Protein AF-A0A661JBC0-F1 (afdb_monomer)

Mean predicted aligned error: 9.05 Å

Secon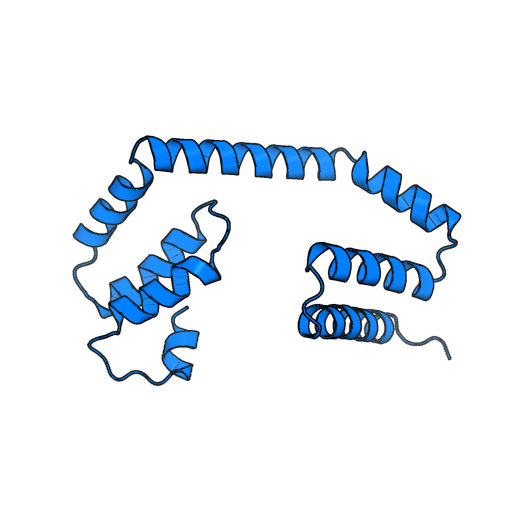dary structure (DSSP, 8-state):
-PPPHHHHHHHHHHHHHHHHHTT--HHHHHHHHHHHHHHHTT--HHHHHHHHHHHHT-HHHHHHHHHHHHHHHHHHHHHHTTHHHHHHHHHHHH---HHHHHHHHHHHHHHSS-S-HHHHHHHHHHHHTTTS---HHHHHHT-

Sequence (143 aa):
MELPALIKVLCCFGLILALNRLRVHLSLCLFVGAVAVAFWMGQSPIQITHSLVASLSSVETLQLVAIICLILIVSQLMKASGQLDRIVSSFVAIVQDASTVSVVMPALIGLLPMPGGALFSAPMVETAVAGCSLSQDRKTAVN

Radius of gyration: 21.15 Å; Cα contacts (8 Å, |Δi|>4): 83; chains: 1; bounding box: 47×33×60 Å

Foldseek 3Di:
DLDPLVVQLVVLVVQLVVCVVVVHPNVVSVVVSVVSSCVSVPHDPVRVVVVVVCCCPPPVNVVVVVVLVVLVVVLVVCVVVCVVVVVLVVVVVVVPDLVCQLQVVLVVVCPRSDPCSPPPNLVSNCVSCVVPPDDPVVSVVSD

Structure (mmCIF, N/CA/C/O backbone):
data_AF-A0A661JBC0-F1
#
_entry.id   AF-A0A661JBC0-F1
#
loop_
_atom_site.group_PDB
_atom_site.id
_atom_site.type_symbol
_atom_site.label_atom_id
_atom_site.label_alt_id
_atom_site.label_comp_id
_atom_site.label_asym_id
_atom_site.label_entity_id
_atom_site.label_seq_id
_atom_site.pdbx_PDB_ins_code
_atom_site.Cartn_x
_atom_site.Cartn_y
_atom_site.Cartn_z
_atom_site.occupancy
_atom_site.B_iso_or_equiv
_atom_site.auth_seq_id
_atom_site.auth_comp_id
_atom_site.auth_asym_id
_atom_site.auth_atom_id
_atom_site.pdbx_PDB_model_num
ATOM 1 N N . MET A 1 1 ? -0.565 -7.162 -36.242 1.00 50.03 1 MET A N 1
ATOM 2 C CA . MET A 1 1 ? -1.775 -6.680 -35.546 1.00 50.03 1 MET A CA 1
ATOM 3 C C . MET A 1 1 ? -1.352 -6.296 -34.143 1.00 50.03 1 MET A C 1
ATOM 5 O O . MET A 1 1 ? -0.961 -7.175 -33.387 1.00 50.03 1 MET A O 1
ATOM 9 N N . GLU A 1 2 ? -1.330 -5.002 -33.831 1.00 70.56 2 GLU A N 1
ATOM 10 C CA . GLU A 1 2 ? -1.090 -4.536 -32.462 1.00 70.56 2 GLU A CA 1
ATOM 11 C C . GLU A 1 2 ? -2.226 -5.053 -31.571 1.00 70.56 2 GLU A C 1
ATOM 13 O O . GLU A 1 2 ? -3.396 -4.762 -31.822 1.00 70.56 2 GLU A O 1
ATOM 18 N N . LEU A 1 3 ? -1.901 -5.864 -30.561 1.00 78.00 3 LEU A N 1
ATOM 19 C CA . LEU A 1 3 ? -2.871 -6.251 -29.538 1.00 78.00 3 LEU A CA 1
ATOM 20 C C . LEU A 1 3 ? -3.370 -4.974 -28.837 1.00 78.00 3 LEU A C 1
ATOM 22 O O . LEU A 1 3 ? -2.532 -4.193 -28.372 1.00 78.00 3 LEU A O 1
ATOM 26 N N . PRO A 1 4 ? -4.693 -4.760 -28.718 1.00 89.88 4 PRO A N 1
ATOM 27 C CA . PRO A 1 4 ? -5.244 -3.634 -27.976 1.00 89.88 4 PRO A CA 1
ATOM 28 C C . PRO A 1 4 ? -4.644 -3.547 -26.569 1.00 89.88 4 PRO A C 1
ATOM 30 O O . PRO A 1 4 ? -4.479 -4.570 -25.898 1.00 89.88 4 PRO A O 1
ATOM 33 N N . ALA A 1 5 ? -4.358 -2.330 -26.097 1.00 87.44 5 ALA A N 1
ATOM 34 C CA . ALA A 1 5 ? -3.765 -2.103 -24.775 1.00 87.44 5 ALA A CA 1
ATOM 35 C C . ALA A 1 5 ? -4.566 -2.782 -23.649 1.00 87.44 5 ALA A C 1
ATOM 37 O O . ALA A 1 5 ? -3.984 -3.346 -22.727 1.00 87.44 5 ALA A O 1
ATOM 38 N N . LEU A 1 6 ? -5.895 -2.823 -23.785 1.00 89.94 6 LEU A N 1
ATOM 39 C CA . LEU A 1 6 ? -6.790 -3.499 -22.849 1.00 89.94 6 LEU A CA 1
ATOM 40 C C . LEU A 1 6 ? -6.467 -4.993 -22.689 1.00 89.94 6 LEU A C 1
ATOM 42 O O . LEU A 1 6 ? -6.458 -5.494 -21.569 1.00 89.94 6 LEU A O 1
ATOM 46 N N . ILE A 1 7 ? -6.155 -5.697 -23.784 1.00 92.62 7 ILE A N 1
ATOM 47 C CA . ILE A 1 7 ? -5.818 -7.128 -23.743 1.00 92.62 7 ILE A CA 1
ATOM 48 C C . ILE A 1 7 ? -4.482 -7.329 -23.028 1.00 92.62 7 ILE A C 1
ATOM 50 O O . ILE A 1 7 ? -4.371 -8.206 -22.176 1.00 92.62 7 ILE A O 1
ATOM 54 N N . LYS A 1 8 ? -3.488 -6.477 -23.312 1.00 90.25 8 LYS A N 1
ATOM 55 C CA . LYS A 1 8 ? -2.173 -6.528 -22.650 1.00 90.25 8 LYS A CA 1
ATOM 56 C C . LYS A 1 8 ? -2.311 -6.339 -21.134 1.00 90.25 8 LYS A C 1
ATOM 58 O O . LYS A 1 8 ? -1.741 -7.110 -20.361 1.00 90.25 8 LYS A O 1
ATOM 63 N N . VAL A 1 9 ? -3.115 -5.359 -20.710 1.00 91.75 9 VAL A N 1
ATOM 64 C CA . VAL A 1 9 ? -3.395 -5.094 -19.289 1.00 91.75 9 VAL A CA 1
ATOM 65 C C . VAL A 1 9 ? -4.149 -6.260 -18.644 1.00 91.75 9 VAL A C 1
ATOM 67 O O . VAL A 1 9 ? -3.746 -6.706 -17.573 1.00 91.75 9 VAL A O 1
ATOM 70 N N . LEU A 1 10 ? -5.180 -6.808 -19.298 1.00 94.31 10 LEU A N 1
ATOM 71 C CA . LEU A 1 10 ? -5.917 -7.985 -18.813 1.00 94.31 10 LEU A CA 1
ATOM 72 C C . LEU A 1 10 ? -5.010 -9.206 -18.632 1.00 94.31 10 LEU A C 1
ATOM 74 O O . LEU A 1 10 ? -5.094 -9.885 -17.610 1.00 94.31 10 LEU A O 1
ATOM 78 N N . CYS A 1 11 ? -4.110 -9.468 -19.581 1.00 94.25 11 CYS A N 1
ATOM 79 C CA . CYS A 1 11 ? -3.139 -10.552 -19.466 1.00 94.25 11 CYS A CA 1
ATOM 80 C C . CYS A 1 11 ? -2.178 -10.336 -18.290 1.00 94.25 11 CYS A C 1
ATOM 82 O O . CYS A 1 11 ? -1.930 -11.270 -17.528 1.00 94.25 11 CYS A O 1
ATOM 84 N N . CYS A 1 12 ? -1.672 -9.115 -18.099 1.00 93.88 12 CYS A N 1
ATOM 85 C CA . CYS A 1 12 ? -0.794 -8.808 -16.968 1.00 93.88 12 CYS A CA 1
ATOM 86 C C . CYS A 1 12 ? -1.530 -8.897 -15.626 1.00 93.88 12 CYS A C 1
ATOM 88 O O . CYS A 1 12 ? -0.981 -9.417 -14.658 1.00 93.88 12 CYS A O 1
ATOM 90 N N . PHE A 1 13 ? -2.789 -8.466 -15.571 1.00 94.38 13 PHE A N 1
ATOM 91 C CA . PHE A 1 13 ? -3.634 -8.652 -14.396 1.00 94.38 13 PHE A CA 1
ATOM 92 C C . PHE A 1 13 ? -3.851 -10.141 -14.093 1.00 94.38 13 PHE A C 1
ATOM 94 O O . PHE A 1 13 ? -3.666 -10.575 -12.957 1.00 94.38 13 PHE A O 1
ATOM 101 N N . GLY A 1 14 ? -4.136 -10.952 -15.117 1.00 95.50 14 GLY A N 1
ATOM 102 C CA . GLY A 1 14 ? -4.215 -12.408 -14.993 1.00 95.50 14 GLY A CA 1
ATOM 103 C C . GLY A 1 14 ? -2.919 -13.032 -14.465 1.00 95.50 14 GLY A C 1
ATOM 104 O O . GLY A 1 14 ? -2.970 -13.910 -13.605 1.00 95.50 14 GLY A O 1
ATOM 105 N N . LEU A 1 15 ? -1.759 -12.539 -14.907 1.00 95.00 15 LEU A N 1
ATOM 106 C CA . LEU A 1 15 ? -0.450 -12.961 -14.401 1.00 95.00 15 LEU A CA 1
ATOM 107 C C . LEU A 1 15 ? -0.262 -12.614 -12.915 1.00 95.00 15 LEU A C 1
ATOM 109 O O . LEU A 1 15 ? 0.173 -13.474 -12.150 1.00 95.00 15 LEU A O 1
ATOM 113 N N . ILE A 1 16 ? -0.639 -11.405 -12.484 1.00 94.88 16 ILE A N 1
ATOM 114 C CA . ILE A 1 16 ? -0.602 -11.007 -11.064 1.00 94.88 16 ILE A CA 1
ATOM 115 C C . ILE A 1 16 ? -1.462 -11.961 -10.222 1.00 94.88 16 ILE A C 1
ATOM 117 O O . ILE A 1 16 ? -1.002 -12.456 -9.191 1.00 94.88 16 ILE A O 1
ATOM 121 N N . LEU A 1 17 ? -2.684 -12.264 -10.674 1.00 94.69 17 LEU A N 1
ATOM 122 C CA . LEU A 1 17 ? -3.587 -13.189 -9.983 1.00 94.69 17 LEU A CA 1
ATOM 123 C C . LEU A 1 17 ? -3.040 -14.622 -9.945 1.00 94.69 17 LEU A C 1
ATOM 125 O O . LEU A 1 17 ? -3.132 -15.290 -8.915 1.00 94.69 17 LEU A O 1
ATOM 129 N N . ALA A 1 18 ? -2.443 -15.095 -11.040 1.00 95.56 18 ALA A N 1
ATOM 130 C CA . ALA A 1 18 ? -1.831 -16.417 -11.106 1.00 95.56 18 ALA A CA 1
ATOM 131 C C . ALA A 1 18 ? -0.645 -16.541 -10.135 1.00 95.56 18 ALA A C 1
ATOM 133 O O . ALA A 1 18 ? -0.577 -17.508 -9.376 1.00 95.56 18 ALA A O 1
ATOM 134 N N . LEU A 1 19 ? 0.242 -15.540 -10.094 1.00 93.69 19 LEU A N 1
ATOM 135 C CA . LEU A 1 19 ? 1.357 -15.481 -9.141 1.00 93.69 19 LEU A CA 1
ATOM 136 C C . LEU A 1 19 ? 0.861 -15.450 -7.691 1.00 93.69 19 LEU A C 1
ATOM 138 O O . LEU A 1 19 ? 1.376 -16.178 -6.841 1.00 93.69 19 LEU A O 1
ATOM 142 N N . ASN A 1 20 ? -0.184 -14.670 -7.410 1.00 92.25 20 ASN A N 1
ATOM 143 C CA . ASN A 1 20 ? -0.767 -14.611 -6.075 1.00 92.25 20 ASN A CA 1
ATOM 144 C C . ASN A 1 20 ? -1.397 -15.954 -5.662 1.00 92.25 20 ASN A C 1
ATOM 146 O O . ASN A 1 20 ? -1.219 -16.399 -4.527 1.00 92.25 20 ASN A O 1
ATOM 150 N N . ARG A 1 21 ? -2.044 -16.662 -6.599 1.00 93.19 21 ARG A N 1
ATOM 151 C CA . ARG A 1 21 ? -2.580 -18.014 -6.370 1.00 93.19 21 ARG A CA 1
ATOM 152 C C . ARG A 1 21 ? -1.482 -19.041 -6.074 1.00 93.19 21 ARG A C 1
ATOM 154 O O . ARG A 1 21 ? -1.722 -19.980 -5.318 1.00 93.19 21 ARG A O 1
ATOM 161 N N . LEU A 1 22 ? -0.274 -18.834 -6.599 1.00 92.50 22 LEU A N 1
ATOM 162 C CA . LEU A 1 22 ? 0.929 -19.615 -6.279 1.00 92.50 22 LEU A CA 1
ATOM 163 C C . LEU A 1 22 ? 1.565 -19.229 -4.928 1.00 92.50 22 LEU A C 1
ATOM 165 O O . LEU A 1 22 ? 2.666 -19.678 -4.618 1.00 92.50 22 LEU A O 1
ATOM 169 N N . ARG A 1 23 ? 0.875 -18.424 -4.106 1.00 89.38 23 ARG A N 1
ATOM 170 C CA . ARG A 1 23 ? 1.329 -17.919 -2.799 1.00 89.38 23 ARG A CA 1
ATOM 171 C C . ARG A 1 23 ? 2.592 -17.056 -2.851 1.00 89.38 23 ARG A C 1
ATOM 173 O O . ARG A 1 23 ? 3.284 -16.914 -1.845 1.00 89.38 23 ARG A O 1
ATOM 180 N N . VAL A 1 24 ? 2.880 -16.436 -3.993 1.00 91.19 24 VAL A N 1
ATOM 181 C CA . VAL A 1 24 ? 3.910 -15.395 -4.070 1.00 91.19 24 VAL A CA 1
ATOM 182 C C . VAL A 1 24 ? 3.416 -14.155 -3.314 1.00 91.19 24 VAL A C 1
ATOM 184 O O . VAL A 1 24 ? 2.237 -13.800 -3.381 1.00 91.19 24 VAL A O 1
ATOM 187 N N . HIS A 1 25 ? 4.312 -13.482 -2.583 1.00 91.44 25 HIS A N 1
ATOM 188 C CA . HIS A 1 25 ? 3.982 -12.240 -1.879 1.00 91.44 25 HIS A CA 1
ATOM 189 C C . HIS A 1 25 ? 3.354 -11.222 -2.838 1.00 91.44 25 HIS A C 1
ATOM 191 O O . HIS A 1 25 ? 3.861 -11.001 -3.939 1.00 91.44 25 HIS A O 1
ATOM 197 N N . LEU A 1 26 ? 2.268 -10.572 -2.410 1.00 89.50 26 LEU A N 1
ATOM 198 C CA . LEU A 1 26 ? 1.531 -9.621 -3.247 1.00 89.50 26 LEU A CA 1
ATOM 199 C C . LEU A 1 26 ? 2.432 -8.494 -3.777 1.00 89.50 26 LEU A C 1
ATOM 201 O O . LEU A 1 26 ? 2.307 -8.114 -4.936 1.00 89.50 26 LEU A O 1
ATOM 205 N N . SER A 1 27 ? 3.385 -8.023 -2.968 1.00 90.88 27 SER A N 1
ATOM 206 C CA . SER A 1 27 ? 4.385 -7.028 -3.376 1.00 90.88 27 SER A CA 1
ATOM 207 C C . SER A 1 27 ? 5.198 -7.479 -4.593 1.00 90.88 27 SER A C 1
ATOM 209 O O . SER A 1 27 ? 5.335 -6.726 -5.554 1.00 90.88 27 SER A O 1
ATOM 211 N N . LEU A 1 28 ? 5.679 -8.725 -4.593 1.00 93.69 28 LEU A N 1
ATOM 212 C CA . LEU A 1 28 ? 6.409 -9.306 -5.720 1.00 93.69 28 LEU A CA 1
ATOM 213 C C . LEU A 1 28 ? 5.497 -9.526 -6.929 1.00 93.69 28 LEU A C 1
ATOM 215 O O . LEU A 1 28 ? 5.911 -9.254 -8.051 1.00 93.69 28 LEU A O 1
ATOM 219 N N . CYS A 1 29 ? 4.253 -9.965 -6.714 1.00 94.44 29 CYS A N 1
ATOM 220 C CA . CYS A 1 29 ? 3.282 -10.136 -7.799 1.00 94.44 29 CYS A CA 1
ATOM 221 C C . CYS A 1 29 ? 3.041 -8.811 -8.534 1.00 94.44 29 CYS A C 1
ATOM 223 O O . CYS A 1 29 ? 3.103 -8.765 -9.761 1.00 94.44 29 CYS A O 1
ATOM 225 N N . LEU A 1 30 ? 2.811 -7.731 -7.780 1.00 93.88 30 LEU A N 1
ATOM 226 C CA . LEU A 1 30 ? 2.615 -6.387 -8.321 1.00 93.88 30 LEU A CA 1
ATOM 227 C C . LEU A 1 30 ? 3.873 -5.870 -9.025 1.00 93.88 30 LEU A C 1
ATOM 229 O O . LEU A 1 30 ? 3.764 -5.314 -10.114 1.00 93.88 30 LEU A O 1
ATOM 233 N N . PHE A 1 31 ? 5.057 -6.094 -8.448 1.00 94.38 31 PHE A N 1
ATOM 234 C CA . PHE A 1 31 ? 6.323 -5.689 -9.061 1.00 94.38 31 PHE A CA 1
ATOM 235 C C . PHE A 1 31 ? 6.555 -6.383 -10.409 1.00 94.38 31 PHE A C 1
ATOM 237 O O . PHE A 1 31 ? 6.798 -5.719 -11.415 1.00 94.38 31 PHE A O 1
ATOM 244 N N . VAL A 1 32 ? 6.411 -7.712 -10.455 1.00 94.50 32 VAL A N 1
ATOM 245 C CA . VAL A 1 32 ? 6.539 -8.487 -11.699 1.00 94.50 32 VAL A CA 1
ATOM 246 C C . VAL A 1 32 ? 5.479 -8.059 -12.713 1.00 94.50 32 VAL A C 1
ATOM 248 O O . VAL A 1 32 ? 5.800 -7.890 -13.886 1.00 94.50 32 VAL A O 1
ATOM 251 N N . GLY A 1 33 ? 4.240 -7.827 -12.273 1.00 94.75 33 GLY A N 1
ATOM 252 C CA . GLY A 1 33 ? 3.166 -7.324 -13.128 1.00 94.75 33 GLY A CA 1
ATOM 253 C C . GLY A 1 33 ? 3.479 -5.957 -13.743 1.00 94.75 33 GLY A C 1
ATOM 254 O O . GLY A 1 33 ? 3.312 -5.782 -14.947 1.00 94.75 33 GLY A O 1
ATOM 255 N N . ALA A 1 34 ? 3.988 -5.009 -12.953 1.00 93.38 34 ALA A N 1
ATOM 256 C CA . ALA A 1 34 ? 4.374 -3.681 -13.431 1.00 93.38 34 ALA A CA 1
ATOM 257 C C . ALA A 1 34 ? 5.507 -3.752 -14.466 1.00 93.38 34 ALA A C 1
ATOM 259 O O . ALA A 1 34 ? 5.424 -3.128 -15.526 1.00 93.38 34 ALA A O 1
ATOM 260 N N . VAL A 1 35 ? 6.530 -4.569 -14.195 1.00 94.19 35 VAL A N 1
ATOM 261 C CA . VAL A 1 35 ? 7.637 -4.817 -15.128 1.00 94.19 35 VAL A CA 1
ATOM 262 C C . VAL A 1 35 ? 7.127 -5.477 -16.415 1.00 94.19 35 VAL A C 1
ATOM 264 O O . VAL A 1 35 ? 7.485 -5.040 -17.508 1.00 94.19 35 VAL A O 1
ATOM 267 N N . ALA A 1 36 ? 6.242 -6.472 -16.310 1.00 93.88 36 ALA A N 1
ATOM 268 C CA . ALA A 1 36 ? 5.651 -7.157 -17.458 1.00 93.88 36 ALA A CA 1
ATOM 269 C C . ALA A 1 36 ? 4.831 -6.209 -18.350 1.00 93.88 36 ALA A C 1
ATOM 271 O O . ALA A 1 36 ? 5.000 -6.228 -19.570 1.00 93.88 36 ALA A O 1
ATOM 272 N N . VAL A 1 37 ? 3.998 -5.342 -17.759 1.00 93.19 37 VAL A N 1
ATOM 273 C CA . VAL A 1 37 ? 3.243 -4.321 -18.509 1.00 93.19 37 VAL A CA 1
ATOM 274 C C . VAL A 1 37 ? 4.195 -3.356 -19.207 1.00 93.19 37 VAL A C 1
ATOM 276 O O . VAL A 1 37 ? 4.011 -3.080 -20.392 1.00 93.19 37 VAL A O 1
ATOM 279 N N . ALA A 1 38 ? 5.221 -2.862 -18.509 1.00 92.12 38 ALA A N 1
ATOM 280 C CA . ALA A 1 38 ? 6.166 -1.905 -19.076 1.00 92.12 38 ALA A CA 1
ATOM 281 C C . ALA A 1 38 ? 6.918 -2.495 -20.280 1.00 92.12 38 ALA A C 1
ATOM 283 O O . ALA A 1 38 ? 6.979 -1.863 -21.338 1.00 92.12 38 ALA A O 1
ATOM 284 N N . PHE A 1 39 ? 7.394 -3.740 -20.166 1.00 91.88 39 PHE A N 1
ATOM 285 C CA . PHE A 1 39 ? 8.006 -4.453 -21.288 1.00 91.88 39 PHE A CA 1
ATOM 286 C C . PHE A 1 39 ? 7.024 -4.670 -22.448 1.00 91.88 39 PHE A C 1
ATOM 288 O O . PHE A 1 39 ? 7.376 -4.427 -23.602 1.00 91.88 39 PHE A O 1
ATOM 295 N N . TRP A 1 40 ? 5.776 -5.068 -22.180 1.00 92.19 40 TRP A N 1
ATOM 296 C CA . TRP A 1 40 ? 4.776 -5.317 -23.233 1.00 92.19 40 TRP A CA 1
ATOM 297 C C . TRP A 1 40 ? 4.263 -4.027 -23.906 1.00 92.19 40 TRP A C 1
ATOM 299 O O . TRP A 1 40 ? 3.774 -4.041 -25.042 1.00 92.19 40 TRP A O 1
ATOM 309 N N . MET A 1 41 ? 4.397 -2.888 -23.227 1.00 88.88 41 MET A N 1
ATOM 310 C CA . MET A 1 41 ? 4.165 -1.553 -23.784 1.00 88.88 41 MET A CA 1
ATOM 311 C C . MET A 1 41 ? 5.369 -1.025 -24.587 1.00 88.88 41 MET A C 1
ATOM 313 O O . MET A 1 41 ? 5.296 0.077 -25.122 1.00 88.88 41 MET A O 1
ATOM 317 N N . GLY A 1 42 ? 6.454 -1.799 -24.708 1.00 89.69 42 GLY A N 1
ATOM 318 C CA . GLY A 1 42 ? 7.622 -1.448 -25.520 1.00 89.69 42 GLY A CA 1
ATOM 319 C C . GLY A 1 42 ? 8.641 -0.548 -24.817 1.00 89.69 42 GLY A C 1
ATOM 320 O O . GLY A 1 42 ? 9.475 0.054 -25.489 1.00 89.69 42 GLY A O 1
ATOM 321 N N . GLN A 1 43 ? 8.596 -0.439 -23.485 1.00 91.81 43 GLN A N 1
ATOM 322 C CA . GLN A 1 43 ? 9.613 0.297 -22.729 1.00 91.81 43 GLN A CA 1
ATOM 323 C C . GLN A 1 43 ? 10.937 -0.479 -22.729 1.00 91.81 43 GLN A C 1
ATOM 325 O O . GLN A 1 43 ? 10.963 -1.696 -22.524 1.00 91.81 43 GLN A O 1
ATOM 330 N N . SER A 1 44 ? 12.054 0.222 -22.925 1.00 93.56 44 SER A N 1
ATOM 331 C CA . SER A 1 44 ? 13.387 -0.376 -22.817 1.00 93.56 44 SER A CA 1
ATOM 332 C C . SER A 1 44 ? 13.768 -0.632 -21.349 1.00 93.56 44 SER A C 1
ATOM 334 O O . SER A 1 44 ? 13.277 0.069 -20.461 1.00 93.56 44 SER A O 1
ATOM 336 N N . PRO A 1 45 ? 14.692 -1.570 -21.051 1.00 91.62 45 PRO A N 1
ATOM 337 C CA . PRO A 1 45 ? 15.143 -1.816 -19.676 1.00 91.62 45 PRO A CA 1
ATOM 338 C C . PRO A 1 45 ? 15.628 -0.551 -18.951 1.00 91.62 45 PRO A C 1
ATOM 340 O O . PRO A 1 45 ? 15.377 -0.385 -17.763 1.00 91.62 45 PRO A O 1
ATOM 343 N N . ILE A 1 46 ? 16.273 0.364 -19.681 1.00 93.69 46 ILE A N 1
ATOM 344 C CA . ILE A 1 46 ? 16.764 1.648 -19.160 1.00 93.69 46 ILE A CA 1
ATOM 345 C C . ILE A 1 46 ? 15.602 2.586 -18.807 1.00 93.69 46 ILE A C 1
ATOM 347 O O . ILE A 1 46 ? 15.646 3.275 -17.792 1.00 93.69 46 ILE A O 1
ATOM 351 N N . GLN A 1 47 ? 14.544 2.611 -19.620 1.00 92.31 47 GLN A N 1
ATOM 3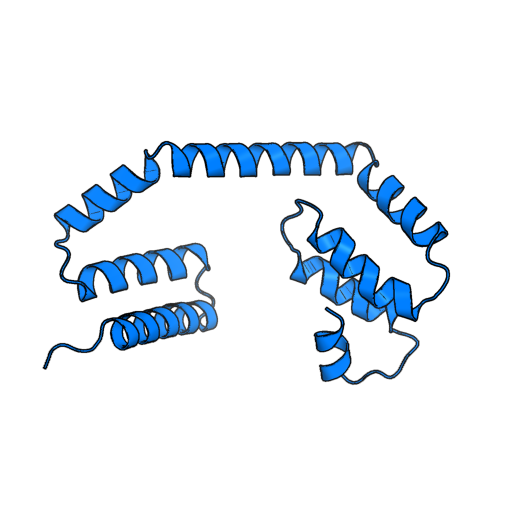52 C CA . GLN A 1 47 ? 13.347 3.399 -19.319 1.00 92.31 47 GLN A CA 1
ATOM 353 C C . GLN A 1 47 ? 12.611 2.843 -18.100 1.00 92.31 47 GLN A C 1
ATOM 355 O O . GLN A 1 47 ? 12.151 3.614 -17.265 1.00 92.31 47 GLN A O 1
ATOM 360 N N . ILE A 1 48 ? 12.556 1.516 -17.954 1.00 93.75 48 ILE A N 1
ATOM 361 C CA . ILE A 1 48 ? 11.935 0.865 -16.796 1.00 93.75 48 ILE A CA 1
ATOM 362 C C . ILE A 1 48 ? 12.690 1.218 -15.512 1.00 93.75 48 ILE A C 1
ATOM 364 O O . ILE A 1 48 ? 12.062 1.609 -14.529 1.00 93.75 48 ILE A O 1
ATOM 368 N N . THR A 1 49 ? 14.025 1.131 -15.504 1.00 93.50 49 THR A N 1
ATOM 369 C CA . THR A 1 49 ? 14.817 1.491 -14.317 1.00 93.50 49 THR A CA 1
ATOM 370 C C . THR A 1 49 ? 14.727 2.981 -14.001 1.00 93.50 49 THR A C 1
ATOM 372 O O . THR A 1 49 ? 14.577 3.341 -12.834 1.00 93.50 49 THR A O 1
ATOM 375 N N . HIS A 1 50 ? 14.736 3.847 -15.017 1.00 94.31 50 HIS A N 1
ATOM 376 C CA . HIS A 1 50 ? 14.534 5.281 -14.824 1.00 94.31 50 HIS A CA 1
ATOM 377 C C . HIS A 1 50 ? 13.149 5.585 -14.235 1.00 94.31 50 HIS A C 1
ATOM 379 O O . HIS A 1 50 ? 13.053 6.306 -13.246 1.00 94.31 50 HIS A O 1
ATOM 385 N N . SER A 1 51 ? 12.082 4.993 -14.779 1.00 93.06 51 SER A N 1
ATOM 386 C CA . SER A 1 51 ? 10.718 5.125 -14.253 1.00 93.06 51 SER A CA 1
ATOM 387 C C . SER A 1 51 ? 10.592 4.588 -12.829 1.00 93.06 51 SER A C 1
ATOM 389 O O . SER A 1 51 ? 9.886 5.185 -12.019 1.00 93.06 51 SER A O 1
ATOM 391 N N . LEU A 1 52 ? 11.300 3.508 -12.489 1.00 93.00 52 LEU A N 1
ATOM 392 C CA . LEU A 1 52 ? 11.320 2.958 -11.134 1.00 93.00 52 LEU A CA 1
ATOM 393 C C . LEU A 1 52 ? 11.936 3.952 -10.140 1.00 93.00 52 LEU A C 1
ATOM 395 O O . LEU A 1 52 ? 11.322 4.264 -9.122 1.00 93.00 52 LEU A O 1
ATOM 399 N N . VAL A 1 53 ? 13.121 4.486 -10.453 1.00 94.62 53 VAL A N 1
ATOM 400 C CA . VAL A 1 53 ? 13.808 5.471 -9.602 1.00 94.62 53 VAL A CA 1
ATOM 401 C C . VAL A 1 53 ? 13.013 6.774 -9.522 1.00 94.62 53 VAL A C 1
ATOM 403 O O . VAL A 1 53 ? 12.849 7.323 -8.434 1.00 94.62 53 VAL A O 1
ATOM 406 N N . ALA A 1 54 ? 12.471 7.245 -10.646 1.00 94.25 54 ALA A N 1
ATOM 407 C CA . ALA A 1 54 ? 11.637 8.440 -10.688 1.00 94.25 54 ALA A CA 1
ATOM 408 C C . ALA A 1 54 ? 10.367 8.271 -9.842 1.00 94.25 54 ALA A C 1
ATOM 410 O O . ALA A 1 54 ? 10.013 9.178 -9.097 1.00 94.25 54 ALA A O 1
ATOM 411 N N . SER A 1 55 ? 9.718 7.103 -9.898 1.00 93.00 55 SER A N 1
ATOM 412 C CA . SER A 1 55 ? 8.517 6.816 -9.102 1.00 93.00 55 SER A CA 1
ATOM 413 C C . SER A 1 55 ? 8.828 6.753 -7.608 1.00 93.00 55 SER A C 1
ATOM 415 O O . SER A 1 55 ? 8.077 7.318 -6.814 1.00 93.00 55 SER A O 1
ATOM 417 N N . LEU A 1 56 ? 9.943 6.122 -7.220 1.00 92.75 56 LEU A N 1
ATOM 418 C CA . LEU A 1 56 ? 10.389 6.025 -5.823 1.00 92.75 56 LEU A CA 1
ATOM 419 C C . LEU A 1 56 ? 10.764 7.386 -5.225 1.00 92.75 56 LEU A C 1
ATOM 421 O O . LEU A 1 56 ? 10.457 7.647 -4.066 1.00 92.75 56 LEU A O 1
ATOM 425 N N . SER A 1 57 ? 11.399 8.247 -6.019 1.00 94.69 57 SER A N 1
ATOM 426 C CA . SER A 1 57 ? 11.825 9.588 -5.599 1.00 94.69 57 SER A CA 1
ATOM 427 C C . SER A 1 57 ? 10.779 10.672 -5.872 1.00 94.69 57 SER A C 1
ATOM 429 O O . SER A 1 57 ? 11.036 11.849 -5.621 1.00 94.69 57 SER A O 1
ATOM 431 N N . SER A 1 58 ? 9.613 10.311 -6.414 1.00 96.75 58 SER A N 1
ATOM 432 C CA . SER A 1 58 ? 8.559 11.282 -6.692 1.00 96.75 58 SER A CA 1
ATOM 433 C C . SER A 1 58 ? 7.967 11.821 -5.391 1.00 96.75 58 SER A C 1
ATOM 435 O O . SER A 1 58 ? 7.779 11.098 -4.408 1.00 96.75 58 SER A O 1
ATOM 437 N N . VAL A 1 59 ? 7.646 13.114 -5.401 1.00 96.44 59 VAL A N 1
ATOM 438 C CA . VAL A 1 59 ? 7.034 13.793 -4.254 1.00 96.44 59 VAL A CA 1
ATOM 439 C C . VAL A 1 59 ? 5.699 13.142 -3.891 1.00 96.44 59 VAL A C 1
ATOM 441 O O . VAL A 1 59 ? 5.427 12.958 -2.711 1.00 96.44 59 VAL A O 1
ATOM 444 N N . GLU A 1 60 ? 4.905 12.731 -4.883 1.00 95.31 60 GLU A N 1
ATOM 445 C CA . GLU A 1 60 ? 3.618 12.055 -4.676 1.00 95.31 60 GLU A CA 1
ATOM 446 C C . GLU A 1 60 ? 3.781 10.722 -3.934 1.00 95.31 60 GLU A C 1
ATOM 448 O O . GLU A 1 60 ? 3.114 10.496 -2.924 1.00 95.31 60 GLU A O 1
ATOM 453 N N . THR A 1 61 ? 4.711 9.862 -4.369 1.00 94.25 61 THR A N 1
ATOM 454 C CA . THR A 1 61 ? 4.992 8.595 -3.676 1.00 94.25 61 THR A CA 1
ATOM 455 C C . THR A 1 61 ? 5.465 8.847 -2.252 1.00 94.25 61 THR A C 1
ATOM 457 O O . THR A 1 61 ? 4.984 8.201 -1.320 1.00 94.25 61 THR A O 1
ATOM 460 N N . LEU A 1 62 ? 6.376 9.802 -2.052 1.00 96.44 62 LEU A N 1
ATOM 461 C CA . LEU A 1 62 ? 6.908 10.094 -0.724 1.00 96.44 62 LEU A CA 1
ATOM 462 C C . LEU A 1 62 ? 5.834 10.673 0.209 1.00 96.44 62 LEU A C 1
ATOM 464 O O . LEU A 1 62 ? 5.778 10.304 1.382 1.00 96.44 62 LEU A O 1
ATOM 468 N N . GLN A 1 63 ? 4.947 11.524 -0.312 1.00 96.75 63 GLN A N 1
ATOM 469 C CA . GLN A 1 63 ? 3.786 12.039 0.413 1.00 96.75 63 GLN A CA 1
ATOM 470 C C . GLN A 1 63 ? 2.827 10.916 0.801 1.00 96.75 63 GLN A C 1
ATOM 472 O O . GLN A 1 63 ? 2.420 10.851 1.959 1.00 96.75 63 GLN A O 1
ATOM 477 N N . LEU A 1 64 ? 2.502 10.005 -0.120 1.00 95.19 64 LEU A N 1
ATOM 478 C CA . LEU A 1 64 ? 1.654 8.850 0.180 1.00 95.19 64 LEU A CA 1
ATOM 479 C C . LEU A 1 64 ? 2.275 7.961 1.259 1.00 95.19 64 LEU A C 1
ATOM 481 O O . LEU A 1 64 ? 1.586 7.587 2.206 1.00 95.19 64 LEU A O 1
ATOM 485 N N . VAL A 1 65 ? 3.574 7.669 1.166 1.00 94.88 65 VAL A N 1
ATOM 486 C CA . VAL A 1 65 ? 4.294 6.902 2.194 1.00 94.88 65 VAL A CA 1
ATOM 487 C C . VAL A 1 65 ? 4.245 7.625 3.539 1.00 94.88 65 VAL A C 1
ATOM 489 O O . VAL A 1 65 ? 3.939 6.999 4.551 1.00 94.88 65 VAL A O 1
ATOM 492 N N . ALA A 1 66 ? 4.486 8.937 3.567 1.00 96.25 66 ALA A N 1
ATOM 493 C CA . ALA A 1 66 ? 4.417 9.730 4.791 1.00 96.25 66 ALA A CA 1
ATOM 494 C C . ALA A 1 66 ? 3.007 9.723 5.404 1.00 96.25 66 ALA A C 1
ATOM 496 O O . ALA A 1 66 ? 2.873 9.503 6.607 1.00 96.25 66 ALA A O 1
ATOM 497 N N . ILE A 1 67 ? 1.960 9.894 4.589 1.00 94.81 67 ILE A N 1
ATOM 498 C CA . ILE A 1 67 ? 0.560 9.811 5.025 1.00 94.81 67 ILE A CA 1
ATOM 499 C C . ILE A 1 67 ? 0.279 8.426 5.611 1.00 94.81 67 ILE A C 1
ATOM 501 O O . ILE A 1 67 ? -0.225 8.344 6.727 1.00 94.81 67 ILE A O 1
ATOM 505 N N . ILE A 1 68 ? 0.651 7.348 4.912 1.00 93.25 68 ILE A N 1
ATOM 506 C CA . ILE A 1 68 ? 0.456 5.969 5.385 1.00 93.25 68 ILE A CA 1
ATOM 507 C C . ILE A 1 68 ? 1.188 5.739 6.717 1.00 93.25 68 ILE A C 1
ATOM 509 O O . ILE A 1 68 ? 0.611 5.194 7.657 1.00 93.25 68 ILE A O 1
ATOM 513 N N . CYS A 1 69 ? 2.433 6.194 6.848 1.00 94.25 69 CYS A N 1
ATOM 514 C CA . CYS A 1 69 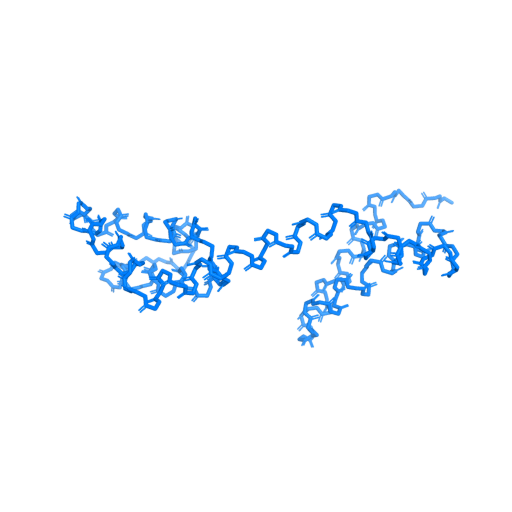? 3.176 6.104 8.104 1.00 94.25 69 CYS A CA 1
ATOM 515 C C . CYS A 1 69 ? 2.479 6.869 9.237 1.00 94.25 69 CYS A C 1
ATOM 517 O O . CYS A 1 69 ? 2.309 6.326 10.327 1.00 94.25 69 CYS A O 1
ATOM 519 N N . LEU A 1 70 ? 2.036 8.103 8.985 1.00 94.31 70 LEU A N 1
ATOM 520 C CA . LEU A 1 70 ? 1.348 8.927 9.980 1.00 94.31 70 LEU A CA 1
ATOM 521 C C . LEU A 1 70 ? 0.026 8.298 10.429 1.00 94.31 70 LEU A C 1
ATOM 523 O O . LEU A 1 70 ? -0.210 8.203 11.634 1.00 94.31 70 LEU A O 1
ATOM 527 N N . ILE A 1 71 ? -0.809 7.813 9.503 1.00 91.56 71 ILE A N 1
ATOM 528 C CA . ILE A 1 71 ? -2.073 7.156 9.874 1.00 91.56 71 ILE A CA 1
ATOM 529 C C . ILE A 1 71 ? -1.821 5.865 10.662 1.00 91.56 71 ILE A C 1
ATOM 531 O O . ILE A 1 71 ? -2.568 5.577 11.594 1.00 91.56 71 ILE A O 1
ATOM 535 N N . LEU A 1 72 ? -0.749 5.119 10.362 1.00 88.94 72 LEU A N 1
ATOM 536 C CA . LEU A 1 72 ? -0.375 3.922 11.121 1.00 88.94 72 LEU A CA 1
ATOM 537 C C . LEU A 1 72 ? 0.116 4.270 12.531 1.00 88.94 72 LEU A C 1
ATOM 539 O O . LEU A 1 72 ? -0.223 3.562 13.479 1.00 88.94 72 LEU A O 1
ATOM 543 N N . ILE A 1 73 ? 0.875 5.358 12.688 1.00 92.69 73 ILE A N 1
ATOM 544 C CA . ILE A 1 73 ? 1.307 5.855 14.003 1.00 92.69 73 ILE A CA 1
ATOM 545 C C . ILE A 1 73 ? 0.090 6.279 14.830 1.00 92.69 73 ILE A C 1
ATOM 547 O O . ILE A 1 73 ? -0.050 5.851 15.975 1.00 92.69 73 ILE A O 1
ATOM 551 N N . VAL A 1 74 ? -0.819 7.067 14.246 1.00 90.56 74 VAL A N 1
ATOM 552 C CA . VAL A 1 74 ? -2.067 7.486 14.906 1.00 90.56 74 VAL A CA 1
ATOM 553 C C . VAL A 1 74 ? -2.901 6.270 15.305 1.00 90.56 74 VAL A C 1
ATOM 555 O O . VAL A 1 74 ? -3.344 6.179 16.448 1.00 90.56 74 VAL A O 1
ATOM 558 N N . SER A 1 75 ? -3.055 5.301 14.405 1.00 85.56 75 SER A N 1
ATOM 559 C CA . SER A 1 75 ? -3.782 4.054 14.650 1.00 85.56 75 SER A CA 1
ATOM 560 C C . SER A 1 75 ? -3.202 3.261 15.826 1.00 85.56 75 SER A C 1
ATOM 562 O O . SER A 1 75 ? -3.930 2.862 16.739 1.00 85.56 75 SER A O 1
ATOM 564 N N . GLN A 1 76 ? -1.876 3.105 15.872 1.00 87.94 76 GLN A N 1
ATOM 565 C CA . GLN A 1 76 ? -1.198 2.443 16.987 1.00 87.94 76 GLN A CA 1
ATOM 566 C C . GLN A 1 76 ? -1.357 3.213 18.299 1.00 87.94 76 GLN A C 1
ATOM 568 O O . GLN A 1 76 ? -1.610 2.595 19.333 1.00 87.94 76 GLN A 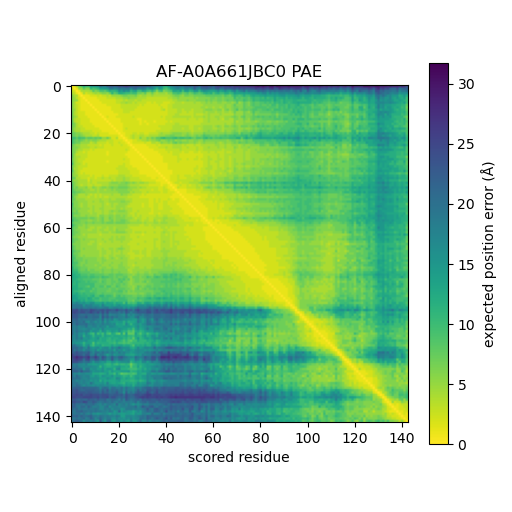O 1
ATOM 573 N N . LEU A 1 77 ? -1.276 4.545 18.271 1.00 91.44 77 LEU A N 1
ATOM 574 C CA . LEU A 1 77 ? -1.470 5.372 19.459 1.00 91.44 77 LEU A CA 1
ATOM 575 C C . LEU A 1 77 ? -2.908 5.277 19.990 1.00 91.44 77 LEU A C 1
ATOM 577 O O . LEU A 1 77 ? -3.112 5.137 21.196 1.00 91.44 77 LEU A O 1
ATOM 581 N N . MET A 1 78 ? -3.908 5.293 19.106 1.00 87.75 78 MET A N 1
ATOM 582 C CA . MET A 1 78 ? -5.320 5.110 19.466 1.00 87.75 78 MET A CA 1
ATOM 583 C C . MET A 1 78 ? -5.590 3.726 20.060 1.00 87.75 78 MET A C 1
ATOM 585 O O . MET A 1 78 ? -6.382 3.605 20.996 1.00 87.75 78 MET A O 1
ATOM 589 N N . LYS A 1 79 ? -4.923 2.689 19.542 1.00 84.06 79 LYS A N 1
ATOM 590 C CA . LYS A 1 79 ? -5.013 1.329 20.078 1.00 84.06 79 LYS A CA 1
ATOM 591 C C . LYS A 1 79 ? -4.336 1.219 21.447 1.00 84.06 79 LYS A C 1
ATOM 593 O O . LYS A 1 79 ? -4.936 0.700 22.379 1.00 84.06 79 LYS A O 1
ATOM 598 N N . ALA A 1 80 ? -3.127 1.759 21.595 1.00 87.56 80 ALA A N 1
ATOM 599 C CA . ALA A 1 80 ? -2.375 1.723 22.852 1.00 87.56 80 ALA A CA 1
ATOM 600 C C . ALA A 1 80 ? -3.043 2.532 23.978 1.00 87.56 80 ALA A C 1
ATOM 602 O O . ALA A 1 80 ? -2.949 2.163 25.144 1.00 87.56 80 ALA A O 1
ATOM 603 N N . SER A 1 81 ? -3.738 3.620 23.636 1.00 91.81 81 SER A N 1
ATOM 604 C CA . SER A 1 81 ? -4.476 4.460 24.592 1.00 91.81 81 SER A CA 1
ATOM 605 C C . SER A 1 81 ? -5.908 3.983 24.876 1.00 91.81 81 SER A C 1
ATOM 607 O O . SER A 1 81 ? -6.629 4.649 25.621 1.00 91.81 81 SER A O 1
ATOM 609 N N . GLY A 1 82 ? -6.349 2.871 24.272 1.00 87.88 82 GLY A N 1
ATOM 610 C CA . GLY A 1 82 ? -7.713 2.342 24.410 1.00 87.88 82 GLY A CA 1
ATOM 611 C C . GLY A 1 82 ? -8.806 3.221 23.783 1.00 87.88 82 GLY A C 1
ATOM 612 O O . GLY A 1 82 ? -9.995 2.967 23.974 1.00 87.88 82 GLY A O 1
ATOM 613 N N . GLN A 1 83 ? -8.436 4.265 23.031 1.00 87.25 83 GLN A N 1
ATOM 614 C CA . GLN A 1 83 ? -9.392 5.172 22.385 1.00 87.25 83 GLN A CA 1
ATOM 615 C C . GLN A 1 83 ? -10.193 4.456 21.300 1.00 87.25 83 GLN A C 1
ATOM 617 O O . GLN A 1 83 ? -11.391 4.694 21.169 1.00 87.25 83 GLN A O 1
ATOM 622 N N . LEU A 1 84 ? -9.548 3.550 20.559 1.00 83.19 84 LEU A N 1
ATOM 623 C CA . LEU A 1 84 ? -10.217 2.755 19.529 1.00 83.19 84 LEU A CA 1
ATOM 624 C C . LEU A 1 84 ? -11.337 1.900 20.148 1.00 83.19 84 LEU A C 1
ATOM 626 O O . LEU A 1 84 ? -12.479 1.976 19.700 1.00 83.19 84 LEU A O 1
ATOM 630 N N . ASP A 1 85 ? -11.050 1.183 21.237 1.00 81.25 85 ASP A N 1
ATOM 631 C CA . ASP A 1 85 ? -12.040 0.352 21.937 1.00 81.25 85 ASP A CA 1
ATOM 632 C C . ASP A 1 85 ? -13.176 1.191 22.536 1.00 81.25 85 ASP A C 1
ATOM 634 O O . ASP A 1 85 ? -14.340 0.782 22.530 1.00 81.25 85 ASP A O 1
ATOM 638 N N . ARG A 1 86 ? -12.868 2.402 23.013 1.00 85.25 86 ARG A N 1
ATOM 639 C CA . ARG A 1 86 ? -13.872 3.338 23.532 1.00 85.25 86 ARG A CA 1
ATOM 640 C C . ARG A 1 86 ? -14.814 3.850 22.441 1.00 85.25 86 ARG A C 1
ATOM 642 O O . ARG A 1 86 ? -16.016 3.936 22.688 1.00 85.25 8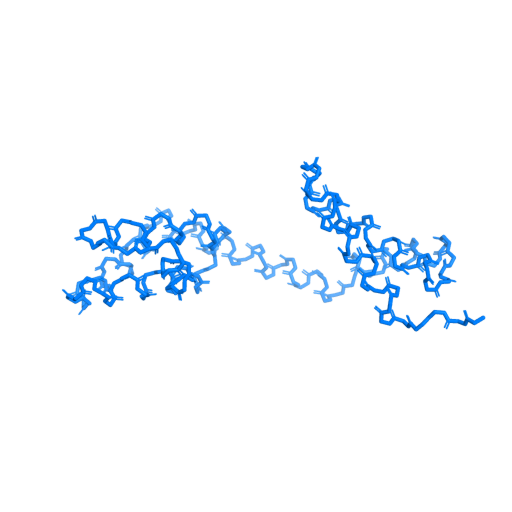6 ARG A O 1
ATOM 649 N N . ILE A 1 87 ? -14.296 4.158 21.249 1.00 83.38 87 ILE A N 1
ATOM 650 C CA . ILE A 1 87 ? -15.110 4.541 20.082 1.00 83.38 87 ILE A CA 1
ATOM 651 C C . ILE A 1 87 ? -16.035 3.386 19.695 1.00 83.38 87 ILE A C 1
ATOM 653 O O . ILE A 1 87 ? -17.243 3.583 19.569 1.00 83.38 87 ILE A O 1
ATOM 657 N N . VAL A 1 88 ? -15.481 2.177 19.573 1.00 79.06 88 VAL A N 1
ATOM 658 C CA . VAL A 1 88 ? -16.236 0.985 19.169 1.00 79.06 88 VAL A CA 1
ATOM 659 C C . VAL A 1 88 ? -17.331 0.650 20.185 1.00 79.06 88 VAL A C 1
ATOM 661 O O . VAL A 1 88 ? -18.492 0.511 19.811 1.00 79.06 88 VAL A O 1
ATOM 664 N N . SER A 1 89 ? -17.001 0.577 21.476 1.00 78.31 89 SER A N 1
ATOM 665 C CA . SER A 1 89 ? -17.971 0.246 22.532 1.00 78.31 89 SER A CA 1
ATOM 666 C C . SER A 1 89 ? -19.074 1.296 22.690 1.00 78.31 89 SER A C 1
ATOM 668 O O . SER A 1 89 ? -20.240 0.933 22.848 1.00 78.31 89 SER A O 1
ATOM 670 N N . SER A 1 90 ? -18.741 2.587 22.584 1.00 82.56 90 SER A N 1
ATOM 671 C CA . SER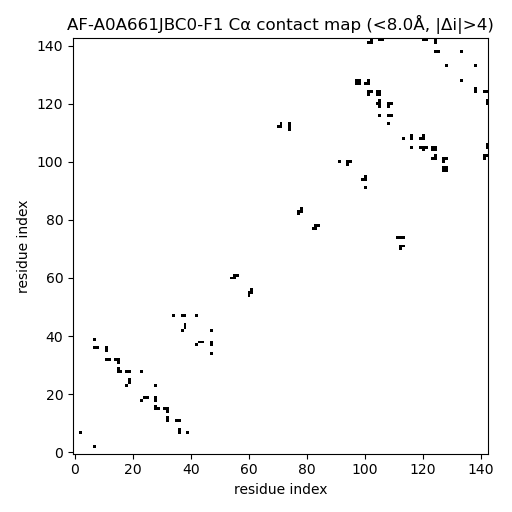 A 1 90 ? -19.738 3.667 22.633 1.00 82.56 90 SER A CA 1
ATOM 672 C C . SER A 1 90 ? -20.693 3.603 21.444 1.00 82.56 90 SER A C 1
ATOM 674 O O . SER A 1 90 ? -21.886 3.849 21.598 1.00 82.56 90 SER A O 1
ATOM 676 N N . PHE A 1 91 ? -20.188 3.242 20.262 1.00 78.38 91 PHE A N 1
ATOM 677 C CA . PHE A 1 91 ? -21.018 3.092 19.075 1.00 78.38 91 PHE A CA 1
ATOM 678 C C . PHE A 1 91 ? -21.935 1.863 19.167 1.00 78.38 91 PHE A C 1
ATOM 680 O O . PHE A 1 91 ? -23.125 1.960 18.874 1.00 78.38 91 PHE A O 1
ATOM 687 N N . VAL A 1 92 ? -21.422 0.726 19.652 1.00 72.94 92 VAL A N 1
ATOM 688 C CA . VAL A 1 92 ? -22.233 -0.480 19.904 1.00 72.94 92 VAL A CA 1
ATOM 689 C C . VAL A 1 92 ? -23.346 -0.202 20.916 1.00 72.94 92 VAL A C 1
ATOM 691 O O . VAL A 1 92 ? -24.463 -0.662 20.725 1.00 72.94 92 VAL A O 1
ATOM 694 N N . ALA A 1 93 ? -23.091 0.601 21.953 1.00 75.62 93 ALA A N 1
ATOM 695 C CA . ALA A 1 93 ? -24.124 0.972 22.923 1.00 75.62 93 ALA A CA 1
ATOM 696 C C . ALA A 1 93 ? -25.299 1.760 22.301 1.00 75.62 93 ALA A C 1
ATOM 698 O O . ALA A 1 93 ? -26.408 1.734 22.836 1.00 75.62 93 ALA A O 1
ATOM 699 N N . ILE A 1 94 ? -25.073 2.446 21.175 1.00 79.25 94 ILE A N 1
ATOM 700 C CA . ILE A 1 94 ? -26.115 3.168 20.429 1.00 79.25 94 ILE A CA 1
ATOM 701 C C . ILE A 1 94 ? -26.878 2.212 19.500 1.00 79.25 94 ILE A C 1
ATOM 703 O O . ILE A 1 94 ? -28.088 2.353 19.321 1.00 79.25 94 ILE A O 1
ATOM 707 N N . VAL A 1 95 ? -26.194 1.223 18.922 1.00 71.81 95 VAL A N 1
ATOM 708 C CA . VAL A 1 95 ? -26.788 0.262 17.987 1.00 71.81 95 VAL A CA 1
ATOM 709 C C . VAL A 1 95 ? -27.295 -0.969 18.740 1.00 71.81 95 VAL A C 1
ATOM 711 O O . VAL A 1 95 ? -26.567 -1.924 18.979 1.00 71.81 95 VAL A O 1
ATOM 714 N N . GLN A 1 96 ? -28.578 -0.947 19.101 1.00 65.38 96 GLN A N 1
ATOM 715 C CA . GLN A 1 96 ? -29.216 -1.993 19.916 1.00 65.38 96 GLN A CA 1
ATOM 716 C C . GLN A 1 96 ? -29.612 -3.260 19.134 1.00 65.38 96 GLN A C 1
ATOM 718 O O . GLN A 1 96 ? -29.906 -4.284 19.746 1.00 65.38 96 GLN A O 1
ATOM 723 N N . ASP A 1 97 ? -29.636 -3.208 17.799 1.00 73.44 97 ASP A N 1
ATOM 724 C CA . ASP A 1 97 ? -30.113 -4.305 16.952 1.00 73.44 97 ASP A CA 1
ATOM 725 C C . ASP A 1 97 ? -28.966 -5.116 16.324 1.00 73.44 97 ASP A C 1
ATOM 727 O O . ASP A 1 97 ? -28.109 -4.575 15.622 1.00 73.44 97 ASP A O 1
ATOM 731 N N . ALA A 1 98 ? -28.981 -6.437 16.527 1.00 66.06 98 ALA A N 1
ATOM 732 C CA . ALA A 1 98 ? -27.932 -7.356 16.076 1.00 66.06 98 ALA A CA 1
ATOM 733 C C . ALA A 1 98 ? -27.768 -7.385 14.545 1.00 66.06 98 ALA A C 1
ATOM 735 O O . ALA A 1 98 ? -26.644 -7.502 14.047 1.00 66.06 98 ALA A O 1
ATOM 736 N N . SER A 1 99 ? -28.862 -7.216 13.788 1.00 70.62 99 SER A N 1
ATOM 737 C CA . SER A 1 99 ? -28.794 -7.134 12.323 1.00 70.62 99 SER A CA 1
ATOM 738 C C . SER A 1 99 ? -28.062 -5.870 11.870 1.00 70.62 99 SER A C 1
ATOM 740 O O . SER A 1 99 ? -27.304 -5.903 10.901 1.00 70.62 99 SER A O 1
ATOM 742 N N . THR A 1 100 ? -28.248 -4.764 12.589 1.00 71.62 100 THR A N 1
ATOM 743 C CA . THR A 1 100 ? -27.578 -3.490 12.306 1.00 71.62 100 THR A CA 1
ATOM 744 C C . THR A 1 100 ? -26.101 -3.530 12.718 1.00 71.62 100 THR A C 1
ATOM 746 O O . THR A 1 100 ? -25.237 -3.079 11.964 1.00 71.62 100 THR A O 1
ATOM 749 N N . VAL A 1 101 ? -25.772 -4.152 13.857 1.00 72.44 101 VAL A N 1
ATOM 750 C CA . VAL A 1 101 ? -24.379 -4.356 14.307 1.00 72.44 101 VAL A CA 1
ATOM 751 C C . VAL A 1 101 ? -23.566 -5.150 13.275 1.00 72.44 101 VAL A C 1
ATOM 753 O O . VAL A 1 101 ? -22.419 -4.792 13.001 1.00 72.44 101 VAL A O 1
ATOM 756 N N . SER A 1 102 ? -24.163 -6.171 12.646 1.00 69.06 102 SER A N 1
ATOM 757 C CA . SER A 1 102 ? -23.498 -7.001 11.628 1.00 69.06 102 SER A CA 1
ATOM 758 C C . SER A 1 102 ? -23.058 -6.235 10.377 1.00 69.06 102 SER A C 1
ATOM 760 O O . SER A 1 102 ? -22.147 -6.697 9.698 1.00 69.06 102 SER A O 1
ATOM 762 N N . VAL A 1 103 ? -23.702 -5.114 10.049 1.00 74.25 103 VAL A N 1
ATOM 763 C CA . VAL A 1 103 ? -23.371 -4.289 8.873 1.00 74.25 103 VAL A CA 1
ATOM 764 C C . VAL A 1 103 ? -22.441 -3.149 9.279 1.00 74.25 103 VAL A C 1
ATOM 766 O O . VAL A 1 103 ? -21.441 -2.859 8.622 1.00 74.25 103 VAL A O 1
ATOM 769 N N . VAL A 1 104 ? -22.772 -2.478 10.383 1.00 75.75 104 VAL A N 1
ATOM 770 C CA . VAL A 1 104 ? -22.124 -1.215 10.738 1.00 75.75 104 VAL A CA 1
ATOM 771 C C . VAL A 1 104 ? -20.735 -1.437 11.334 1.00 75.75 104 VAL A C 1
ATOM 773 O O . VAL A 1 104 ? -19.848 -0.617 11.113 1.00 75.75 104 VAL A O 1
ATOM 776 N N . MET A 1 105 ? -20.497 -2.550 12.032 1.00 73.50 105 MET A N 1
ATOM 777 C CA . MET A 1 105 ? -19.188 -2.823 12.635 1.00 73.50 105 MET A CA 1
ATOM 778 C C . MET A 1 105 ? -18.076 -3.067 11.599 1.00 73.50 105 MET A C 1
ATOM 780 O O . MET A 1 105 ? -17.037 -2.408 11.705 1.00 73.50 105 MET A O 1
ATOM 784 N N . PRO A 1 106 ? -18.266 -3.926 10.574 1.00 75.31 106 PRO A N 1
ATOM 785 C CA . PRO A 1 106 ? -17.339 -4.033 9.446 1.00 75.31 106 PRO A CA 1
ATOM 786 C C . PRO A 1 106 ? -17.076 -2.698 8.759 1.00 75.31 106 PRO A C 1
ATOM 788 O O . PRO A 1 106 ? -15.920 -2.354 8.525 1.00 75.31 106 PRO A O 1
ATOM 791 N N . ALA A 1 107 ? -18.130 -1.920 8.491 1.00 76.06 107 ALA A N 1
ATOM 792 C CA . ALA A 1 107 ? -18.012 -0.629 7.825 1.00 76.06 107 ALA A CA 1
ATOM 793 C C . ALA A 1 107 ? -17.205 0.373 8.664 1.00 76.06 107 ALA A C 1
ATOM 795 O O . ALA A 1 107 ? -16.282 1.000 8.151 1.00 76.06 107 ALA A O 1
ATOM 796 N N . LEU A 1 108 ? -17.488 0.484 9.965 1.00 74.62 108 LEU A N 1
ATOM 797 C CA . LEU A 1 108 ? -16.736 1.354 10.870 1.00 74.62 108 LEU A CA 1
ATOM 798 C C . LEU A 1 108 ? -15.269 0.953 10.963 1.00 74.62 108 LEU A C 1
ATOM 800 O O . LEU A 1 108 ? -14.405 1.819 10.904 1.00 74.62 108 LEU A O 1
ATOM 804 N N . ILE A 1 109 ? -14.973 -0.342 11.073 1.00 73.25 109 ILE A N 1
ATOM 805 C CA . ILE A 1 109 ? -13.589 -0.823 11.147 1.00 73.25 109 ILE A CA 1
ATOM 806 C C . ILE A 1 109 ? -12.876 -0.686 9.804 1.00 73.25 109 ILE A C 1
ATOM 808 O O . ILE A 1 109 ? -11.691 -0.368 9.785 1.00 73.25 109 ILE A O 1
ATOM 812 N N . GLY A 1 110 ? -13.588 -0.848 8.690 1.00 74.19 110 GLY A N 1
ATOM 813 C CA . GLY A 1 110 ? -13.076 -0.571 7.349 1.00 74.19 110 GLY A CA 1
ATOM 814 C C . GLY A 1 110 ? -12.754 0.908 7.119 1.00 74.19 110 GLY A C 1
ATOM 815 O O . GLY A 1 110 ? -11.846 1.217 6.352 1.00 74.19 110 GLY A O 1
ATOM 816 N N . LEU A 1 111 ? -13.449 1.817 7.813 1.00 72.62 111 LEU A N 1
ATOM 817 C CA . LEU A 1 111 ? -13.141 3.252 7.834 1.00 72.62 111 LEU A CA 1
ATOM 818 C C . LEU A 1 111 ? -11.969 3.603 8.764 1.00 72.62 111 LEU A C 1
ATOM 820 O O . LEU A 1 111 ? -11.422 4.704 8.662 1.00 72.62 111 LEU A O 1
ATOM 824 N N . LEU A 1 112 ? -11.568 2.706 9.671 1.00 69.31 112 LEU A N 1
ATOM 825 C CA . LEU A 1 112 ? -10.398 2.928 10.514 1.00 69.31 112 LEU A CA 1
ATOM 826 C C . LEU A 1 112 ? -9.111 2.686 9.712 1.00 69.31 112 LEU A C 1
ATOM 828 O O . LEU A 1 112 ? -9.037 1.743 8.922 1.00 69.31 112 LEU A O 1
ATOM 832 N N . PRO A 1 113 ? -8.046 3.474 9.951 1.00 63.62 113 PRO A N 1
ATOM 833 C CA . PRO A 1 113 ? -6.739 3.265 9.339 1.00 63.62 113 PRO A CA 1
ATOM 834 C C . PRO A 1 113 ? -6.029 2.079 10.013 1.00 63.62 113 PRO A C 1
ATOM 836 O O . PRO A 1 113 ? -5.005 2.230 10.681 1.00 63.62 113 PRO A O 1
ATOM 839 N N . MET A 1 114 ? -6.599 0.882 9.898 1.00 64.88 114 MET A N 1
ATOM 840 C CA . MET A 1 114 ? -5.985 -0.363 10.342 1.00 64.88 114 MET A CA 1
ATOM 841 C C . MET A 1 114 ? -5.692 -1.257 9.135 1.00 64.88 114 MET A C 1
ATOM 843 O O . MET A 1 114 ? -6.583 -1.520 8.325 1.00 64.88 114 MET A O 1
ATOM 847 N N . PRO A 1 115 ? -4.455 -1.767 8.997 1.00 58.75 115 PRO A N 1
ATOM 848 C CA . PRO A 1 115 ? -4.173 -2.788 8.004 1.00 58.75 115 PRO A CA 1
ATOM 849 C C . PRO A 1 115 ? -4.950 -4.059 8.378 1.00 58.75 115 PRO A C 1
ATOM 851 O O . PRO A 1 115 ? -4.753 -4.616 9.455 1.00 58.75 115 PRO A O 1
ATOM 854 N N . GLY A 1 116 ? -5.839 -4.513 7.490 1.00 61.53 116 GLY A N 1
ATOM 855 C CA . GLY A 1 116 ? -6.592 -5.758 7.685 1.00 61.53 116 GLY A CA 1
ATOM 856 C C . GLY A 1 116 ? -8.113 -5.640 7.611 1.00 61.53 116 GLY A C 1
ATOM 857 O O . GLY A 1 116 ? -8.786 -6.387 8.316 1.00 61.53 116 GLY A O 1
ATOM 858 N N . GLY A 1 117 ? -8.656 -4.774 6.744 1.00 62.25 117 GLY A N 1
ATOM 859 C CA . GLY A 1 117 ? -10.103 -4.616 6.545 1.00 62.25 117 GLY A CA 1
ATOM 860 C C . GLY A 1 117 ? -10.848 -5.951 6.450 1.00 62.25 117 GLY A C 1
ATOM 861 O O . GLY A 1 117 ? -11.728 -6.198 7.258 1.00 62.25 117 GLY A O 1
ATOM 862 N N . ALA A 1 118 ? -10.427 -6.875 5.577 1.00 63.28 118 ALA A N 1
ATOM 863 C CA . ALA A 1 118 ? -11.031 -8.212 5.453 1.00 63.28 118 ALA A CA 1
ATOM 864 C C . ALA A 1 118 ? -10.645 -9.200 6.576 1.00 63.28 118 ALA A C 1
ATOM 866 O O . ALA A 1 118 ? -11.415 -10.100 6.900 1.00 63.28 118 ALA A O 1
ATOM 867 N N . LEU A 1 119 ? -9.458 -9.040 7.173 1.00 63.44 119 LEU A N 1
ATOM 868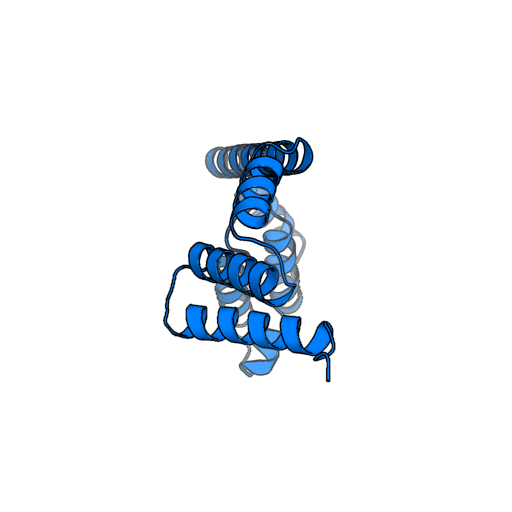 C CA . LEU A 1 119 ? -8.947 -9.930 8.224 1.00 63.44 119 LEU A CA 1
ATOM 869 C C . LEU A 1 119 ? -9.733 -9.765 9.536 1.00 63.44 119 LEU A C 1
ATOM 871 O O . LEU A 1 119 ? -9.924 -10.736 10.262 1.00 63.44 119 LEU A O 1
ATOM 875 N N . PHE A 1 120 ? -10.185 -8.541 9.827 1.00 62.47 120 PHE A N 1
ATOM 876 C CA . PHE A 1 120 ? -10.947 -8.213 11.034 1.00 62.47 120 PHE A CA 1
ATOM 877 C C . PHE A 1 120 ? -12.460 -8.128 10.799 1.00 62.47 120 PHE A C 1
ATOM 879 O O . PHE A 1 120 ? -13.218 -8.479 11.695 1.00 62.47 120 PHE A O 1
ATOM 886 N N . SER A 1 121 ? -12.921 -7.723 9.613 1.00 66.75 121 SER A N 1
ATOM 887 C CA . SER A 1 121 ? -14.361 -7.625 9.323 1.00 66.75 121 SER A CA 1
ATOM 888 C C . SER A 1 121 ? -15.060 -8.985 9.226 1.00 66.75 121 SER A C 1
ATOM 890 O O . SER A 1 121 ? -16.118 -9.170 9.826 1.00 66.75 121 SER A O 1
ATOM 892 N N . ALA A 1 122 ? -14.445 -9.969 8.559 1.00 70.31 122 ALA A N 1
ATOM 893 C CA . ALA A 1 122 ? -15.024 -11.298 8.362 1.00 70.31 122 ALA A CA 1
ATOM 894 C C . ALA A 1 122 ? -15.392 -12.029 9.678 1.00 70.31 122 ALA A C 1
ATOM 896 O O . ALA A 1 122 ? -16.544 -12.454 9.804 1.00 70.31 122 ALA A O 1
ATOM 897 N N . PRO A 1 123 ? -14.505 -12.142 10.696 1.00 65.81 123 PRO A N 1
ATOM 898 C CA . PRO A 1 123 ? -14.870 -12.772 11.969 1.00 65.81 123 PRO A CA 1
ATOM 899 C C . PRO A 1 123 ? -15.918 -11.975 12.761 1.00 65.81 123 PRO A C 1
ATOM 901 O O . PRO A 1 123 ? -16.643 -12.548 13.575 1.00 65.81 123 PRO A O 1
ATOM 904 N N . MET A 1 124 ? -16.038 -10.666 12.529 1.00 71.44 124 MET A N 1
ATOM 905 C CA . MET A 1 124 ? -17.036 -9.835 13.203 1.00 71.44 124 MET A CA 1
ATOM 906 C C . MET A 1 124 ? -18.435 -10.012 12.624 1.00 71.44 124 MET A C 1
ATOM 908 O O . MET A 1 124 ? -19.380 -10.137 13.402 1.00 71.44 124 MET A O 1
ATOM 912 N N . VAL A 1 125 ? -18.564 -10.105 11.295 1.00 72.81 125 VAL A N 1
ATOM 913 C CA . VAL A 1 125 ? -19.824 -10.514 10.650 1.00 72.81 125 VAL A CA 1
ATOM 914 C C . VAL A 1 125 ? -20.218 -11.902 11.144 1.00 72.81 125 VAL A C 1
ATOM 916 O O . VAL A 1 125 ? -21.349 -12.101 11.576 1.00 72.81 125 VAL A O 1
ATOM 919 N N . GLU A 1 126 ? -19.275 -12.849 11.164 1.00 71.62 126 GLU A N 1
ATOM 920 C CA . GLU A 1 126 ? -19.522 -14.219 11.623 1.00 71.62 126 GLU A CA 1
ATOM 921 C C . GLU A 1 126 ? -20.011 -14.277 13.078 1.00 71.62 126 GLU A C 1
ATOM 923 O O . GLU A 1 126 ? -20.967 -14.994 13.370 1.00 71.62 126 GLU A O 1
ATOM 928 N N . THR A 1 127 ? -19.415 -13.483 13.971 1.00 70.81 127 THR A N 1
ATOM 929 C CA . THR A 1 127 ? -19.832 -13.403 15.380 1.00 70.81 127 THR A CA 1
ATOM 930 C C . THR A 1 127 ? -21.197 -12.724 15.530 1.00 70.81 127 THR A C 1
ATOM 932 O O . THR A 1 127 ? -22.035 -13.203 16.292 1.00 70.81 127 THR A O 1
ATOM 935 N N . ALA A 1 128 ? -21.455 -11.643 14.786 1.00 67.75 128 ALA A N 1
ATOM 936 C CA . ALA A 1 128 ? -22.722 -10.911 14.840 1.00 67.75 128 ALA A CA 1
ATOM 937 C C . ALA A 1 128 ? -23.905 -11.743 14.320 1.00 67.75 128 ALA A C 1
ATOM 939 O O . ALA A 1 128 ? -25.018 -11.626 14.833 1.00 67.75 128 ALA A O 1
ATOM 940 N N . VAL A 1 129 ? -23.665 -12.617 13.337 1.00 70.50 129 VAL A N 1
ATOM 941 C CA . VAL A 1 129 ? -24.694 -13.487 12.751 1.00 70.50 129 VAL A CA 1
ATOM 942 C C . VAL A 1 129 ? -24.648 -14.926 13.263 1.00 70.50 129 VAL A C 1
ATOM 944 O O . VAL A 1 129 ? -25.374 -15.764 12.742 1.00 70.50 129 VAL A O 1
ATOM 947 N N . ALA A 1 130 ? -23.852 -15.240 14.291 1.00 67.81 130 ALA A N 1
ATOM 948 C CA . ALA A 1 130 ? -23.703 -16.604 1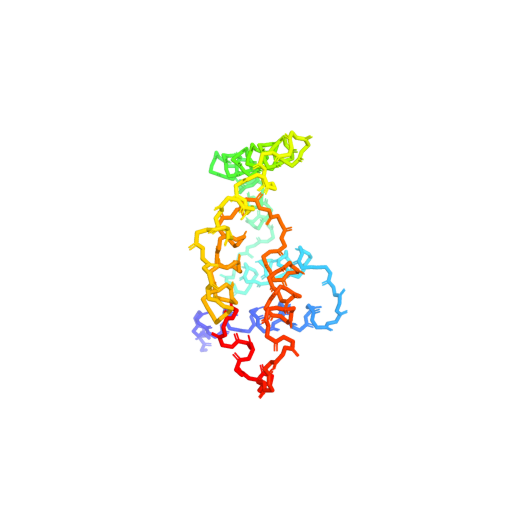4.817 1.00 67.81 130 ALA A CA 1
ATOM 949 C C . ALA A 1 130 ? -25.029 -17.229 15.309 1.00 67.81 130 ALA A C 1
ATOM 951 O O . ALA A 1 130 ? -25.172 -18.449 15.309 1.00 67.81 130 ALA A O 1
ATOM 952 N N . GLY A 1 131 ? -26.014 -16.403 15.688 1.00 64.19 131 GLY A N 1
ATOM 953 C CA . GLY A 1 131 ? -27.377 -16.829 16.043 1.00 64.19 131 GLY A CA 1
ATOM 954 C C . GLY A 1 131 ? -28.368 -16.893 14.870 1.00 64.19 131 GLY A C 1
ATOM 955 O O . GLY A 1 131 ? -29.502 -17.330 15.056 1.00 64.19 131 GLY A O 1
ATOM 956 N N . CYS A 1 132 ? -27.960 -16.476 13.670 1.00 64.81 132 CYS A N 1
ATOM 957 C CA . CYS A 1 132 ? -28.772 -16.455 12.457 1.00 64.81 132 CYS A CA 1
ATOM 958 C C . CYS A 1 132 ? -28.210 -17.462 11.443 1.00 64.81 132 CYS A C 1
ATOM 960 O O . CYS A 1 132 ? -27.055 -17.374 11.030 1.00 64.81 132 CYS A O 1
ATOM 962 N N . SER A 1 133 ? -29.029 -18.402 10.967 1.00 63.88 133 SER A N 1
ATOM 963 C CA . SER A 1 133 ? -28.633 -19.337 9.906 1.00 63.88 133 SER A CA 1
ATOM 964 C C . SER A 1 133 ? -28.590 -18.631 8.540 1.00 63.88 133 SER A C 1
ATOM 966 O O . SER A 1 133 ? -29.477 -18.802 7.702 1.00 63.88 133 SER A O 1
ATOM 968 N N . LEU A 1 134 ? -27.587 -17.781 8.320 1.00 69.12 134 LEU A N 1
ATOM 969 C CA . LEU A 1 134 ? -27.335 -17.137 7.032 1.00 69.12 134 LEU A CA 1
ATOM 970 C C . LEU A 1 134 ? -26.417 -18.010 6.174 1.00 69.12 134 LEU A C 1
ATOM 972 O O . LEU A 1 134 ? -25.404 -18.525 6.653 1.00 69.12 134 LEU A O 1
ATOM 976 N N . SER A 1 135 ? -26.760 -18.146 4.891 1.00 74.19 135 SER A N 1
ATOM 977 C CA . SER A 1 135 ? -25.882 -18.775 3.905 1.00 74.19 135 SER A CA 1
ATOM 978 C C . SER A 1 135 ? -24.589 -17.974 3.741 1.00 74.19 135 SER A C 1
ATOM 980 O O . SER A 1 135 ? -24.551 -16.762 3.969 1.00 74.19 135 SER A O 1
ATOM 982 N N . GLN A 1 136 ? -23.523 -18.656 3.327 1.00 71.62 136 GLN A N 1
ATOM 983 C CA . GLN A 1 136 ? -22.201 -18.056 3.150 1.00 71.62 136 GLN A CA 1
ATOM 984 C C . GLN A 1 136 ? -22.233 -16.877 2.161 1.00 71.62 136 GLN A C 1
ATOM 986 O O . GLN A 1 136 ? -21.646 -15.838 2.444 1.00 71.62 136 GLN A O 1
ATOM 991 N N . ASP A 1 137 ? -23.036 -16.980 1.097 1.00 71.25 137 ASP A N 1
ATOM 992 C CA . ASP A 1 137 ? -23.252 -15.905 0.119 1.00 71.25 137 ASP A CA 1
ATOM 993 C C . ASP A 1 137 ? -23.839 -14.641 0.755 1.00 71.25 137 ASP A C 1
ATOM 995 O O . ASP A 1 137 ? -23.416 -13.525 0.452 1.00 71.25 137 ASP A O 1
ATOM 999 N N . ARG A 1 138 ? -24.800 -14.802 1.679 1.00 68.44 138 ARG A N 1
ATOM 1000 C CA . ARG A 1 138 ? -25.371 -13.661 2.400 1.00 68.44 138 ARG A CA 1
ATOM 1001 C C . ARG A 1 138 ? -24.358 -13.052 3.351 1.00 68.44 138 ARG A C 1
ATOM 1003 O O . ARG A 1 138 ? -24.294 -11.836 3.389 1.00 68.44 138 ARG A O 1
ATOM 1010 N N . LYS A 1 139 ? -23.551 -13.853 4.059 1.00 70.44 139 LYS A N 1
ATOM 1011 C CA . LYS A 1 139 ? -22.474 -13.345 4.931 1.00 70.44 139 LYS A CA 1
ATOM 1012 C C . LYS A 1 139 ? -21.464 -12.500 4.150 1.00 70.44 139 LYS A C 1
ATOM 1014 O O . LYS A 1 139 ? -21.051 -11.456 4.637 1.00 70.44 139 LYS A O 1
ATOM 1019 N N . THR A 1 140 ? -21.108 -12.920 2.934 1.00 70.44 140 THR A N 1
ATOM 1020 C CA . THR A 1 140 ? -20.236 -12.138 2.046 1.00 70.44 140 THR A CA 1
ATOM 1021 C C . THR A 1 140 ? -20.904 -10.852 1.570 1.00 70.44 140 THR A C 1
ATOM 1023 O O . THR A 1 140 ? -20.226 -9.845 1.471 1.00 70.44 140 THR A O 1
ATOM 1026 N N . ALA A 1 141 ? -22.216 -10.852 1.314 1.00 69.62 141 ALA A N 1
ATOM 1027 C CA . ALA A 1 141 ? -22.933 -9.648 0.888 1.00 69.62 141 ALA A CA 1
ATOM 1028 C C . ALA A 1 141 ? -23.047 -8.564 1.980 1.00 69.62 141 ALA A C 1
ATOM 1030 O O . ALA A 1 141 ? -23.262 -7.402 1.647 1.00 69.62 141 ALA A O 1
ATOM 1031 N N . VAL A 1 142 ? -22.946 -8.933 3.264 1.00 69.50 142 VAL A N 1
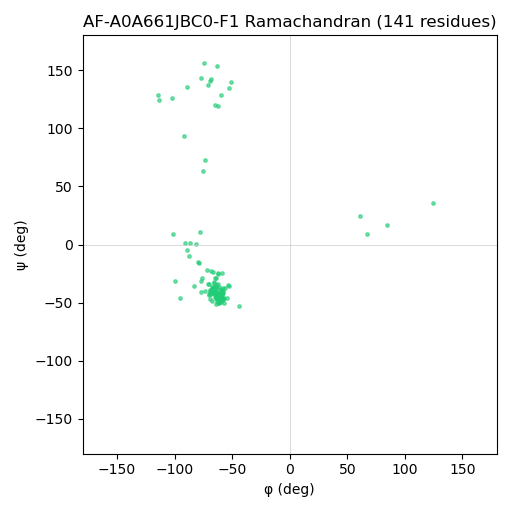ATOM 1032 C CA . VAL A 1 142 ? -22.977 -7.972 4.386 1.00 69.50 142 VAL A CA 1
ATOM 1033 C C . VAL A 1 142 ? -21.595 -7.402 4.731 1.00 69.50 142 VAL A C 1
ATOM 1035 O O . VAL A 1 142 ? -21.515 -6.486 5.547 1.00 69.50 142 VAL A O 1
ATOM 1038 N N . ASN A 1 143 ? -20.525 -7.956 4.154 1.00 62.25 143 ASN A N 1
ATOM 1039 C CA . ASN A 1 143 ? -19.134 -7.571 4.399 1.00 62.25 143 ASN A CA 1
ATOM 1040 C C . ASN A 1 143 ? -18.582 -6.709 3.261 1.00 62.25 143 ASN A C 1
ATOM 1042 O O . ASN A 1 143 ? -17.893 -5.711 3.557 1.00 62.25 143 ASN A O 1
#

pLDDT: mean 83.01, std 11.78, range [50.03, 96.75]

Solvent-accessible surface area (backbone atoms only — not comparable to full-atom values): 7994 Å² total; per-residue (Å²): 130,84,74,56,67,68,56,56,51,52,53,33,51,50,48,28,52,52,40,40,74,72,70,43,56,63,71,57,22,51,51,52,28,53,53,51,46,42,49,75,72,68,49,51,75,67,53,51,54,50,51,50,53,51,51,66,71,27,67,66,50,48,49,52,51,50,50,53,53,51,43,44,51,51,40,50,50,32,54,75,68,45,49,50,59,50,54,51,54,58,49,50,73,70,50,84,47,56,76,56,45,29,40,50,51,36,52,54,52,55,70,40,69,55,97,47,49,71,75,58,25,53,63,47,37,51,61,48,37,67,90,50,98,67,55,70,71,57,57,59,73,53,103